Protein AF-A0A381KJD0-F1 (afdb_monomer)

Foldseek 3Di:
DQVLCCVPPVVLLVVLVVVQVVCCVVVVDHDDSSRSSVSSVVVVVVVCVVPVPPVVSVLVVVLSVVQVCVCVVVVDDDDCPDPVVVVVSVVSD

Structure (mmCIF, N/CA/C/O backbone):
data_AF-A0A381KJD0-F1
#
_entry.id   AF-A0A381KJD0-F1
#
loop_
_atom_site.group_PDB
_atom_site.id
_atom_site.type_symbol
_atom_site.label_atom_id
_atom_site.label_alt_id
_atom_site.label_comp_id
_atom_site.label_asym_id
_atom_site.label_entity_id
_atom_site.label_seq_id
_atom_site.pdbx_PDB_ins_code
_atom_site.Cartn_x
_atom_site.Cartn_y
_atom_site.Cartn_z
_atom_site.occupancy
_atom_site.B_iso_or_equiv
_atom_site.auth_seq_id
_atom_site.auth_comp_id
_atom_site.auth_asym_id
_atom_site.auth_atom_id
_atom_site.pdbx_PDB_model_num
ATOM 1 N N . MET A 1 1 ? -5.186 2.520 -9.818 1.00 48.16 1 MET A N 1
ATOM 2 C CA . MET A 1 1 ? -4.553 3.081 -8.600 1.00 48.16 1 MET A CA 1
ATOM 3 C C . MET A 1 1 ? -4.846 2.228 -7.364 1.00 48.16 1 MET A C 1
ATOM 5 O O . MET A 1 1 ? -3.898 1.761 -6.751 1.00 48.16 1 MET A O 1
ATOM 9 N N . VAL A 1 2 ? -6.123 1.930 -7.073 1.00 50.72 2 VAL A N 1
ATOM 10 C CA . VAL A 1 2 ? -6.605 1.071 -5.958 1.00 50.72 2 VAL A CA 1
ATOM 11 C C . VAL A 1 2 ? -5.843 -0.258 -5.812 1.00 50.72 2 VAL A C 1
ATOM 13 O O . VAL A 1 2 ? -5.453 -0.648 -4.714 1.00 50.72 2 VAL A O 1
ATOM 16 N N . TRP A 1 3 ? -5.567 -0.937 -6.930 1.00 53.62 3 TRP A N 1
ATOM 17 C CA . TRP A 1 3 ? -4.924 -2.256 -6.929 1.00 53.62 3 TRP A CA 1
ATOM 18 C C . TRP A 1 3 ? -3.481 -2.255 -6.402 1.00 53.62 3 TRP A C 1
ATOM 20 O O . TRP A 1 3 ? -3.061 -3.213 -5.758 1.00 53.62 3 TRP A O 1
ATOM 30 N N . ASN A 1 4 ? -2.739 -1.167 -6.622 1.00 55.66 4 ASN A N 1
ATOM 31 C CA . ASN A 1 4 ? -1.332 -1.093 -6.229 1.00 55.66 4 ASN A CA 1
ATOM 32 C C . ASN A 1 4 ? -1.198 -1.036 -4.706 1.00 55.66 4 ASN A C 1
ATOM 34 O O . ASN A 1 4 ? -0.405 -1.773 -4.136 1.00 55.66 4 ASN A O 1
ATOM 38 N N . VAL A 1 5 ? -2.028 -0.242 -4.025 1.00 60.62 5 VAL A N 1
ATOM 39 C CA . VAL A 1 5 ? -1.969 -0.127 -2.558 1.00 60.62 5 VAL A CA 1
ATOM 40 C C . VAL A 1 5 ? -2.375 -1.434 -1.886 1.00 60.62 5 VAL A C 1
ATOM 42 O O . VAL A 1 5 ? -1.713 -1.870 -0.952 1.00 60.62 5 VAL A O 1
ATOM 45 N N . LYS A 1 6 ? -3.394 -2.120 -2.414 1.00 63.16 6 LYS A N 1
ATOM 46 C CA . LYS A 1 6 ? -3.804 -3.438 -1.914 1.00 63.16 6 LYS A CA 1
ATOM 47 C C . LYS A 1 6 ? -2.707 -4.502 -2.075 1.00 63.16 6 LYS A C 1
ATOM 49 O O . LYS A 1 6 ? -2.609 -5.392 -1.237 1.00 63.16 6 LYS A O 1
ATOM 54 N N . ARG A 1 7 ? -1.892 -4.417 -3.134 1.00 65.81 7 ARG A N 1
ATOM 55 C CA . ARG A 1 7 ? -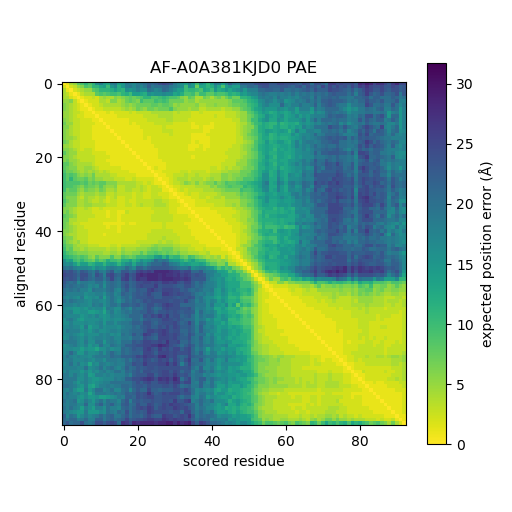0.781 -5.347 -3.398 1.00 65.81 7 ARG A CA 1
ATOM 56 C C . ARG A 1 7 ? 0.473 -5.021 -2.580 1.00 65.81 7 ARG A C 1
ATOM 58 O O . ARG A 1 7 ? 1.067 -5.936 -2.027 1.00 65.81 7 ARG A O 1
ATOM 65 N N . PHE A 1 8 ? 0.866 -3.750 -2.501 1.00 66.38 8 PHE A N 1
ATOM 66 C CA . PHE A 1 8 ? 2.106 -3.330 -1.832 1.00 66.38 8 PHE A CA 1
ATOM 67 C C . PHE A 1 8 ? 1.942 -3.115 -0.320 1.00 66.38 8 PHE A C 1
ATOM 69 O O . PHE A 1 8 ? 2.891 -3.324 0.428 1.00 66.38 8 PHE A O 1
ATOM 76 N N . TYR A 1 9 ? 0.740 -2.755 0.143 1.00 77.25 9 TYR A N 1
ATOM 77 C CA . TYR A 1 9 ? 0.442 -2.451 1.548 1.00 77.25 9 TYR A CA 1
ATOM 78 C C . TYR A 1 9 ? -0.834 -3.168 2.038 1.00 77.25 9 TYR A C 1
ATOM 80 O O . TYR A 1 9 ? -1.782 -2.518 2.492 1.00 77.25 9 TYR A O 1
ATOM 88 N N . PRO A 1 10 ? -0.899 -4.513 1.968 1.00 82.31 10 PRO A N 1
ATOM 89 C CA . PRO A 1 10 ? -2.112 -5.272 2.290 1.00 82.31 10 PRO A CA 1
ATOM 90 C C . PRO A 1 10 ? -2.580 -5.059 3.737 1.00 82.31 10 PRO A C 1
ATOM 92 O O . PRO A 1 10 ? -3.773 -4.901 3.982 1.00 82.31 10 PRO A O 1
ATOM 95 N N . LYS A 1 11 ? -1.642 -4.962 4.688 1.00 85.75 11 LYS A N 1
ATOM 96 C CA . LYS A 1 11 ? -1.945 -4.712 6.105 1.00 85.75 11 LYS A CA 1
ATOM 97 C C . LYS A 1 11 ? -2.563 -3.327 6.324 1.00 85.75 11 LYS A C 1
ATOM 99 O O . LYS A 1 11 ? -3.550 -3.200 7.042 1.00 85.75 11 LYS A O 1
ATOM 104 N N . HIS A 1 12 ? -2.025 -2.288 5.685 1.00 87.50 12 HIS A N 1
ATOM 105 C CA . HIS A 1 12 ? -2.582 -0.933 5.766 1.00 87.50 12 HIS A CA 1
ATOM 106 C C . HIS A 1 12 ? -3.947 -0.845 5.091 1.00 87.50 12 HIS A C 1
ATOM 108 O O . HIS A 1 12 ? -4.819 -0.141 5.590 1.00 87.50 12 HIS A O 1
ATOM 114 N N . PHE A 1 13 ? -4.159 -1.589 4.002 1.00 88.19 13 PHE A N 1
ATOM 115 C CA . PHE A 1 13 ? -5.465 -1.687 3.357 1.00 88.19 13 PHE A CA 1
ATOM 116 C C . PHE A 1 13 ? -6.513 -2.346 4.268 1.00 88.19 13 PHE A C 1
ATOM 118 O O . PHE A 1 13 ? -7.614 -1.819 4.400 1.00 88.19 13 PHE A O 1
ATOM 125 N N . GLU A 1 14 ? -6.174 -3.435 4.966 1.00 91.56 14 GLU A N 1
ATOM 126 C CA . GLU A 1 14 ? -7.063 -4.045 5.969 1.00 91.56 14 GLU A CA 1
ATOM 127 C C . GLU A 1 14 ? -7.409 -3.076 7.107 1.00 91.56 14 GLU A C 1
ATOM 129 O O . GLU A 1 14 ? -8.571 -2.971 7.508 1.00 91.56 14 GLU A O 1
ATOM 134 N N . ILE A 1 15 ? -6.425 -2.311 7.589 1.00 92.44 15 ILE A N 1
ATOM 135 C CA . ILE A 1 15 ? -6.645 -1.262 8.593 1.00 92.44 15 ILE A CA 1
ATOM 136 C C . ILE A 1 15 ? -7.563 -0.163 8.033 1.00 92.44 15 ILE A C 1
ATOM 138 O O . ILE A 1 15 ? -8.472 0.287 8.730 1.00 92.44 15 ILE A O 1
ATOM 142 N N . GLY A 1 16 ? -7.374 0.236 6.773 1.00 92.75 16 GLY A N 1
ATOM 143 C CA . GLY A 1 16 ? -8.233 1.196 6.078 1.00 92.75 16 GLY A CA 1
ATOM 144 C C . GLY A 1 16 ? -9.683 0.721 5.980 1.00 92.75 16 GLY A C 1
ATOM 145 O O . GLY A 1 16 ? -10.596 1.478 6.303 1.00 92.75 16 GLY A O 1
ATOM 146 N N . MET A 1 17 ? -9.901 -0.550 5.632 1.00 93.75 17 MET A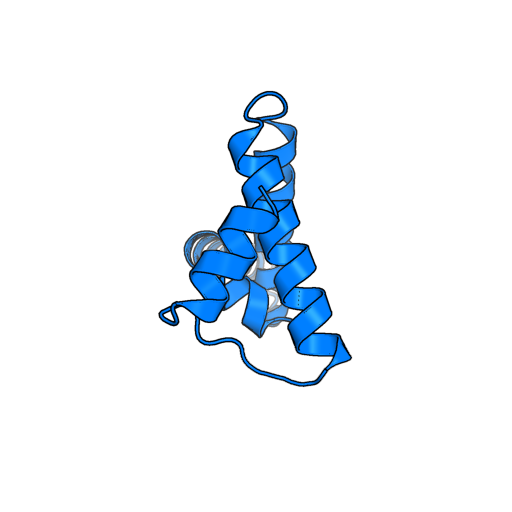 N 1
ATOM 147 C CA . MET A 1 17 ? -11.234 -1.166 5.591 1.00 93.75 17 MET A CA 1
ATOM 148 C C . MET A 1 17 ? -11.883 -1.212 6.978 1.00 93.75 17 MET A C 1
ATOM 150 O O . MET A 1 17 ? -13.075 -0.940 7.126 1.00 93.75 17 MET A O 1
ATOM 154 N N . HIS A 1 18 ? -11.102 -1.523 8.015 1.00 94.94 18 HIS A N 1
ATOM 155 C CA . HIS A 1 18 ? -11.596 -1.511 9.388 1.00 94.94 18 HIS A CA 1
ATOM 156 C C . HIS A 1 18 ? -11.997 -0.098 9.838 1.00 94.94 18 HIS A C 1
ATOM 158 O O . HIS A 1 18 ? -13.072 0.087 10.409 1.00 94.94 18 HIS A O 1
ATOM 164 N N . ALA A 1 19 ? -11.178 0.910 9.530 1.00 94.38 19 ALA A N 1
ATOM 165 C CA . ALA A 1 19 ? -11.485 2.308 9.813 1.00 94.38 19 ALA A CA 1
ATOM 166 C C . ALA A 1 19 ? -12.745 2.778 9.070 1.00 94.38 19 ALA A C 1
ATOM 168 O O . ALA A 1 19 ? -13.595 3.440 9.665 1.00 94.38 19 ALA A O 1
ATOM 169 N N . LEU A 1 20 ? -12.905 2.381 7.804 1.00 94.56 20 LEU A N 1
ATOM 170 C CA . LEU A 1 20 ? -14.085 2.696 7.002 1.00 94.56 20 LEU A CA 1
ATOM 171 C C . LEU A 1 20 ? -15.365 2.151 7.647 1.00 94.56 20 LEU A C 1
ATOM 173 O O . LEU A 1 20 ? -16.357 2.871 7.765 1.00 94.56 20 LEU A O 1
ATOM 177 N N . LYS A 1 21 ? -15.312 0.910 8.144 1.00 93.56 21 LYS A N 1
ATOM 178 C CA . LYS A 1 21 ? -16.420 0.289 8.874 1.00 93.56 21 LYS A CA 1
ATOM 179 C C . LYS A 1 21 ? -16.775 1.061 10.148 1.00 93.56 21 LYS A C 1
ATOM 181 O O . LYS A 1 21 ? -17.943 1.360 10.364 1.00 93.56 21 LYS A O 1
ATOM 186 N N . LEU A 1 22 ? -15.784 1.450 10.953 1.00 95.06 22 LEU A N 1
ATOM 187 C CA . LEU A 1 22 ? -16.013 2.245 12.169 1.00 95.06 22 LEU A CA 1
ATOM 188 C C . LEU A 1 22 ? -16.649 3.613 11.865 1.00 95.06 22 LEU A C 1
ATOM 190 O O . LEU A 1 22 ? -17.519 4.088 12.601 1.00 95.06 22 LEU A O 1
ATOM 194 N N . ILE A 1 23 ? -16.231 4.257 10.772 1.00 93.94 2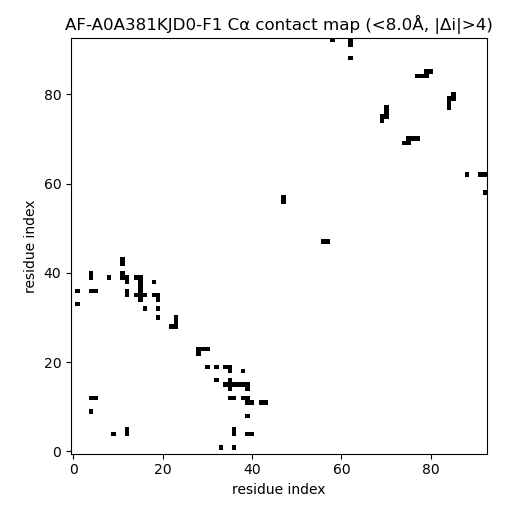3 ILE A N 1
ATOM 195 C CA . ILE A 1 23 ? -16.825 5.521 10.319 1.00 93.94 23 ILE A CA 1
ATOM 196 C C . ILE A 1 23 ? -18.282 5.294 9.914 1.00 93.94 23 ILE A C 1
ATOM 198 O O . ILE A 1 23 ? -19.152 6.050 10.349 1.00 93.94 23 ILE A O 1
ATOM 202 N N . GLY A 1 24 ? -18.560 4.243 9.141 1.00 94.00 24 GLY A N 1
ATOM 203 C CA . GLY A 1 24 ? -19.919 3.914 8.725 1.00 94.00 24 GLY A CA 1
ATOM 204 C C . GLY A 1 24 ? -20.843 3.612 9.904 1.00 94.00 24 GLY A C 1
ATOM 205 O O . GLY A 1 24 ? -21.918 4.203 9.999 1.00 94.00 24 GLY A O 1
ATOM 206 N N . ASP A 1 25 ? -20.380 2.804 10.860 1.00 94.00 25 ASP A N 1
ATOM 207 C CA . ASP A 1 25 ? -21.130 2.451 12.071 1.00 94.00 25 ASP A CA 1
ATOM 208 C C . ASP A 1 25 ? -21.416 3.683 12.955 1.00 94.00 25 ASP A C 1
ATOM 210 O O . ASP A 1 25 ? -22.492 3.802 13.538 1.00 94.00 25 ASP A O 1
ATOM 214 N N . SER A 1 26 ? -20.480 4.636 13.038 1.00 94.38 26 SER A N 1
ATOM 215 C CA . SER A 1 26 ? -20.637 5.840 13.873 1.00 94.38 26 SER A CA 1
ATOM 216 C C . SER A 1 26 ? -21.449 6.964 13.222 1.00 94.38 26 SER A C 1
ATOM 218 O O . SER A 1 26 ? -22.029 7.793 13.927 1.00 94.38 26 SER A O 1
ATOM 220 N N . LYS A 1 27 ? -21.473 7.033 11.887 1.00 92.56 27 LYS A N 1
ATOM 221 C CA . LYS A 1 27 ? -22.128 8.109 11.126 1.00 92.56 27 LYS A CA 1
ATOM 222 C C . LYS A 1 27 ? -23.401 7.668 10.410 1.00 92.56 27 LYS A C 1
ATOM 224 O O . LYS A 1 27 ? -24.128 8.528 9.923 1.00 92.56 27 LYS A O 1
ATOM 229 N N . GLY A 1 28 ? -23.676 6.366 10.351 1.00 92.25 28 GLY A N 1
ATOM 230 C CA . GLY A 1 28 ? -24.821 5.810 9.632 1.00 92.25 28 GLY A CA 1
ATOM 231 C C . GLY A 1 28 ? -24.736 6.007 8.116 1.00 92.25 28 GLY A C 1
ATOM 232 O O . GLY A 1 28 ? -25.768 6.098 7.457 1.00 92.25 28 GLY A O 1
ATOM 233 N N . ILE A 1 29 ? -23.524 6.118 7.564 1.00 91.00 29 ILE A N 1
ATOM 234 C CA . ILE A 1 29 ? -23.282 6.304 6.126 1.00 91.00 29 ILE A CA 1
ATOM 235 C C . ILE A 1 29 ? -22.498 5.118 5.572 1.00 91.00 29 ILE A C 1
ATOM 237 O O . ILE A 1 29 ? -21.635 4.575 6.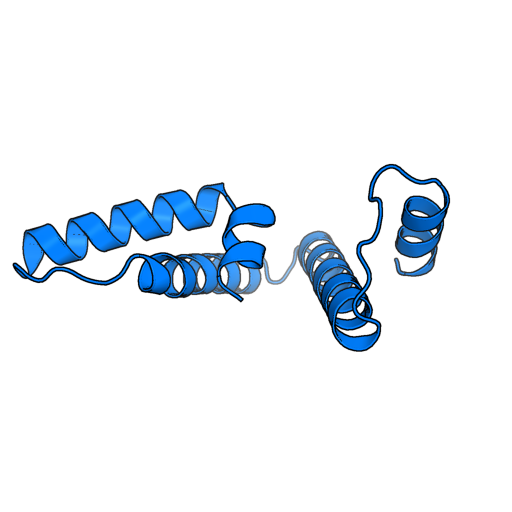255 1.00 91.00 29 ILE A O 1
ATOM 241 N N . ASN A 1 30 ? -22.767 4.736 4.325 1.00 86.56 30 ASN A N 1
ATOM 242 C CA . ASN A 1 30 ? -21.966 3.728 3.640 1.00 86.56 30 ASN A CA 1
ATOM 243 C C . ASN A 1 30 ? -20.973 4.422 2.709 1.00 86.56 30 ASN A C 1
ATOM 245 O O . ASN A 1 30 ? -21.380 5.155 1.807 1.00 86.56 30 ASN A O 1
ATOM 249 N N . LEU A 1 31 ? -19.684 4.210 2.951 1.00 87.75 31 LEU A N 1
ATOM 250 C CA . LEU A 1 31 ? -18.611 4.765 2.134 1.00 87.75 31 LEU A CA 1
ATOM 251 C C . LEU A 1 31 ? -18.107 3.696 1.156 1.00 87.75 31 LEU A C 1
ATOM 253 O O . LEU A 1 31 ? -18.137 2.513 1.495 1.00 87.75 31 LEU A O 1
ATOM 257 N N . PRO A 1 32 ? -17.662 4.081 -0.050 1.00 89.75 32 PRO A N 1
ATOM 258 C CA . PRO A 1 32 ? -17.116 3.126 -1.001 1.00 89.75 32 PRO A CA 1
ATOM 259 C C . PRO A 1 32 ? -15.771 2.576 -0.511 1.00 89.75 32 PRO A C 1
ATOM 261 O O . PRO A 1 32 ? -14.962 3.313 0.053 1.00 89.75 32 PRO A O 1
ATOM 264 N N . ASP A 1 33 ? -15.508 1.299 -0.794 1.00 84.81 33 ASP A N 1
ATOM 265 C CA . ASP A 1 33 ? -14.262 0.604 -0.426 1.00 84.81 33 ASP A CA 1
ATOM 266 C C . ASP A 1 33 ? -13.000 1.312 -0.953 1.00 84.81 33 ASP A C 1
ATOM 268 O O . ASP A 1 33 ? -11.919 1.183 -0.378 1.00 84.81 33 ASP A O 1
ATOM 272 N N . ASP A 1 34 ? -13.130 2.107 -2.018 1.00 85.50 34 ASP A N 1
ATOM 273 C CA . ASP A 1 34 ? -12.044 2.916 -2.575 1.00 85.50 34 ASP A CA 1
ATOM 274 C C . ASP A 1 34 ? -11.484 3.936 -1.562 1.00 85.50 34 ASP A C 1
ATOM 276 O O . ASP A 1 34 ? -10.294 4.252 -1.604 1.00 85.50 34 ASP A O 1
ATOM 280 N N . GLU A 1 35 ? -12.280 4.389 -0.588 1.00 88.44 35 GLU A N 1
ATOM 281 C CA . GLU A 1 35 ? -11.819 5.293 0.477 1.00 88.44 35 GLU A CA 1
ATOM 282 C C . GLU A 1 35 ? -10.871 4.605 1.467 1.00 88.44 35 GLU A C 1
ATOM 284 O O . GLU A 1 35 ? -10.013 5.254 2.074 1.00 88.44 35 GLU A O 1
ATOM 289 N N . ALA A 1 36 ? -10.942 3.275 1.593 1.00 88.31 36 ALA A N 1
ATOM 290 C CA . ALA A 1 36 ? -9.991 2.525 2.407 1.00 88.31 36 ALA A CA 1
ATOM 291 C C . ALA A 1 36 ? -8.558 2.652 1.871 1.00 88.31 36 ALA A C 1
ATOM 293 O O . ALA A 1 36 ? -7.605 2.616 2.650 1.00 88.31 36 ALA A O 1
ATOM 294 N N . VAL A 1 37 ? -8.391 2.862 0.559 1.00 83.31 37 VAL A N 1
ATOM 295 C CA . VAL A 1 37 ? -7.082 3.120 -0.057 1.00 83.31 37 VAL A CA 1
ATOM 296 C C . VAL A 1 37 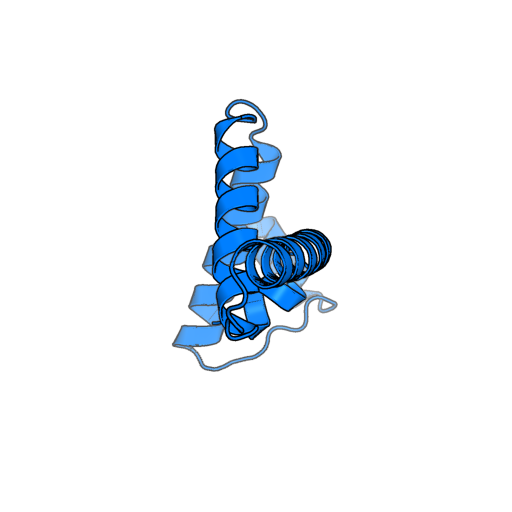? -6.525 4.470 0.380 1.00 83.31 37 VAL A C 1
ATOM 298 O O . VAL A 1 37 ? -5.351 4.554 0.739 1.00 83.31 37 VAL A O 1
ATOM 301 N N . SER A 1 38 ? -7.357 5.512 0.389 1.00 85.50 38 SER A N 1
ATOM 302 C CA . SER A 1 38 ? -6.971 6.848 0.854 1.00 85.50 38 SER A CA 1
ATOM 303 C C . SER A 1 38 ? -6.542 6.818 2.322 1.00 85.50 38 SER A C 1
ATOM 305 O O . SER A 1 38 ? -5.494 7.360 2.678 1.00 85.50 38 SER A O 1
ATOM 307 N N . ILE A 1 39 ? -7.300 6.114 3.170 1.00 90.19 39 ILE A N 1
ATOM 308 C CA . ILE A 1 39 ? -6.972 5.931 4.590 1.00 90.19 39 ILE A CA 1
ATOM 309 C C . ILE A 1 39 ? -5.649 5.163 4.753 1.00 90.19 39 ILE A C 1
ATOM 311 O O . ILE A 1 39 ? -4.773 5.593 5.505 1.00 90.19 39 ILE A O 1
ATOM 315 N N . ALA A 1 40 ? -5.471 4.061 4.019 1.00 87.75 40 ALA A N 1
ATOM 316 C CA . ALA A 1 40 ? -4.246 3.265 4.053 1.00 87.75 40 ALA A CA 1
ATOM 317 C C . ALA A 1 40 ? -3.011 4.094 3.663 1.00 87.75 40 ALA A C 1
ATOM 319 O O . ALA A 1 40 ? -1.997 4.062 4.358 1.00 87.75 40 ALA A O 1
ATOM 320 N N . LEU A 1 41 ? -3.109 4.888 2.593 1.00 82.50 41 LEU A N 1
ATOM 321 C CA . LEU A 1 41 ? -2.029 5.767 2.143 1.00 82.50 41 LEU A CA 1
ATOM 322 C C . LEU A 1 41 ? -1.701 6.866 3.156 1.00 82.50 41 LEU A C 1
ATOM 324 O O . LEU A 1 41 ? -0.531 7.214 3.317 1.00 82.50 41 LEU A O 1
ATOM 328 N N . HIS A 1 42 ? -2.697 7.399 3.866 1.00 85.94 42 HIS A N 1
ATOM 329 C CA . HIS A 1 42 ? -2.442 8.337 4.955 1.00 85.94 42 HIS A CA 1
ATOM 330 C C . HIS A 1 42 ? -1.627 7.696 6.081 1.00 85.94 42 HIS A C 1
ATOM 332 O O . HIS A 1 42 ? -0.675 8.319 6.545 1.00 85.94 42 HIS A O 1
ATOM 338 N N . PHE A 1 43 ? -1.916 6.449 6.468 1.00 84.56 43 PHE A N 1
ATOM 339 C CA . PHE A 1 43 ? -1.110 5.743 7.467 1.00 84.56 43 PHE A CA 1
ATOM 340 C C . PHE A 1 43 ? 0.319 5.477 6.996 1.00 84.56 43 PHE A C 1
ATOM 342 O O . PHE A 1 43 ? 1.252 5.786 7.733 1.00 84.56 43 PHE A O 1
ATOM 349 N N . VAL A 1 44 ? 0.501 5.016 5.755 1.00 79.31 44 VAL A N 1
ATOM 350 C CA . VAL A 1 44 ? 1.838 4.832 5.162 1.00 79.31 44 VAL A CA 1
ATOM 351 C C . VAL A 1 44 ? 2.621 6.150 5.177 1.00 79.31 44 VAL A C 1
ATOM 353 O O . VAL A 1 44 ? 3.769 6.199 5.609 1.00 79.31 44 VAL A O 1
ATOM 356 N N . ASN A 1 45 ? 1.993 7.256 4.771 1.00 75.44 45 ASN A N 1
ATOM 357 C CA . ASN A 1 45 ? 2.638 8.570 4.791 1.00 75.44 45 ASN A CA 1
ATOM 358 C C . ASN A 1 45 ? 2.961 9.056 6.217 1.00 75.44 45 ASN A C 1
ATOM 360 O O . ASN A 1 45 ? 3.923 9.799 6.402 1.00 75.44 45 ASN A O 1
ATOM 364 N N . MET A 1 46 ? 2.176 8.673 7.226 1.00 77.56 46 MET A N 1
ATOM 365 C CA . MET A 1 46 ? 2.434 9.022 8.627 1.00 77.56 46 MET A CA 1
ATOM 366 C C . MET A 1 46 ? 3.554 8.185 9.252 1.00 77.56 46 MET A C 1
ATOM 368 O O . MET A 1 46 ? 4.304 8.725 10.061 1.00 77.56 46 MET A O 1
ATOM 372 N N . GLU A 1 47 ? 3.685 6.907 8.886 1.00 69.38 47 GLU A N 1
ATOM 373 C CA . GLU A 1 47 ? 4.813 6.055 9.294 1.00 69.38 47 GLU A CA 1
ATOM 374 C C . GLU A 1 47 ? 6.126 6.605 8.733 1.00 69.38 47 GLU A C 1
ATOM 376 O O . GLU A 1 47 ? 7.032 6.907 9.502 1.00 69.38 47 GLU A O 1
ATOM 381 N N . VAL A 1 48 ? 6.164 6.916 7.434 1.00 61.88 48 VAL A N 1
ATOM 382 C CA . VAL A 1 48 ? 7.341 7.514 6.777 1.00 61.88 48 VAL A CA 1
ATOM 383 C C . VAL A 1 48 ? 7.751 8.849 7.415 1.00 61.88 48 VAL A C 1
ATOM 385 O O . VAL A 1 48 ? 8.936 9.127 7.569 1.00 61.88 48 VAL A O 1
ATOM 388 N N . ASN A 1 49 ? 6.785 9.683 7.813 1.00 59.84 49 ASN A N 1
ATOM 389 C CA . ASN A 1 49 ? 7.082 10.957 8.476 1.00 59.84 49 ASN A CA 1
ATOM 390 C C . ASN A 1 49 ? 7.507 10.799 9.947 1.00 59.84 49 ASN A C 1
ATOM 392 O O . ASN A 1 49 ? 8.205 11.667 10.465 1.00 59.84 49 ASN A O 1
ATOM 396 N N . LYS A 1 50 ? 7.082 9.734 10.641 1.00 57.91 50 LYS A N 1
ATOM 397 C CA . LYS A 1 50 ? 7.522 9.435 12.016 1.00 57.91 50 LYS A CA 1
ATOM 398 C C . LYS A 1 50 ? 8.885 8.748 12.054 1.00 57.91 50 LYS A C 1
ATOM 400 O O . LYS A 1 50 ? 9.633 8.957 13.003 1.00 57.91 50 LYS A O 1
ATOM 405 N N . GLU A 1 51 ? 9.208 7.970 11.030 1.00 53.44 51 GLU A N 1
ATOM 406 C CA . GLU A 1 51 ? 10.485 7.278 10.849 1.00 53.44 51 GLU A CA 1
ATOM 407 C C . GLU A 1 51 ? 11.445 8.087 9.974 1.00 53.44 51 GLU A C 1
ATOM 409 O O . GLU A 1 51 ? 12.232 7.517 9.223 1.00 53.44 51 GLU A O 1
ATOM 414 N N . SER A 1 52 ? 11.440 9.421 10.083 1.00 49.53 52 SER A N 1
ATOM 415 C CA . SER A 1 52 ? 12.318 10.332 9.328 1.00 49.53 52 SER A CA 1
ATOM 416 C C . SER A 1 52 ? 13.831 10.155 9.598 1.00 49.53 52 SER A C 1
ATOM 418 O O . SER A 1 52 ? 14.616 11.065 9.338 1.00 49.53 52 SER A O 1
ATOM 420 N N . HIS A 1 53 ? 14.250 8.995 10.109 1.00 52.72 53 HIS A N 1
ATOM 421 C CA . HIS A 1 53 ? 15.629 8.548 10.251 1.00 52.72 53 HIS A CA 1
ATOM 422 C C . HIS A 1 53 ? 15.891 7.104 9.778 1.00 52.72 53 HIS A C 1
ATOM 424 O O . HIS A 1 53 ? 17.043 6.687 9.865 1.00 52.72 53 HIS A O 1
ATOM 430 N N . ASP A 1 54 ? 14.913 6.349 9.255 1.00 59.78 54 ASP A N 1
ATOM 431 C CA . ASP A 1 54 ? 15.197 5.033 8.658 1.00 59.78 54 ASP A CA 1
ATOM 432 C C . ASP A 1 54 ? 15.344 5.159 7.133 1.00 59.78 54 ASP A C 1
ATOM 434 O O . ASP A 1 54 ? 14.386 5.051 6.361 1.00 59.78 54 ASP A O 1
ATOM 438 N N . SER A 1 55 ? 16.571 5.459 6.692 1.00 64.19 55 SER A N 1
ATOM 439 C CA . SER A 1 55 ? 16.940 5.624 5.276 1.00 64.19 55 SER A CA 1
ATOM 440 C C . SER A 1 55 ? 16.506 4.436 4.412 1.00 64.19 55 SER A C 1
ATOM 442 O O . SER A 1 55 ? 16.091 4.622 3.269 1.00 64.19 55 SER A O 1
ATOM 444 N N . THR A 1 56 ? 16.478 3.237 4.995 1.00 66.94 56 THR A N 1
ATOM 445 C CA . THR A 1 56 ? 16.056 1.986 4.356 1.00 66.94 56 THR A CA 1
ATOM 446 C C . THR A 1 56 ? 14.624 2.051 3.814 1.00 66.94 56 THR A C 1
ATOM 448 O O . THR A 1 56 ? 14.328 1.547 2.731 1.00 66.94 56 THR A O 1
ATOM 451 N N . ILE A 1 57 ? 13.708 2.685 4.552 1.00 67.06 57 ILE A N 1
ATOM 452 C CA . ILE A 1 57 ? 12.285 2.750 4.180 1.00 67.06 57 ILE A CA 1
ATOM 453 C C . ILE A 1 57 ? 12.078 3.733 3.028 1.00 67.06 57 ILE A C 1
ATOM 455 O O . ILE A 1 57 ? 11.288 3.481 2.113 1.00 67.06 57 ILE A O 1
ATOM 459 N N . VAL A 1 58 ? 12.830 4.834 3.037 1.00 74.56 58 VAL A N 1
ATOM 460 C CA . VAL A 1 58 ? 12.831 5.818 1.949 1.00 74.56 58 VAL A CA 1
ATOM 461 C C . VAL A 1 58 ? 13.389 5.201 0.664 1.00 74.56 58 VAL A C 1
ATOM 463 O O . VAL A 1 58 ? 12.797 5.378 -0.403 1.00 74.56 58 VAL A O 1
ATOM 466 N N . GLU A 1 59 ? 14.471 4.429 0.758 1.00 75.31 59 GLU A N 1
ATOM 467 C CA . GLU A 1 59 ? 15.072 3.708 -0.372 1.00 75.31 59 GLU A CA 1
ATOM 468 C C . GLU A 1 59 ? 14.092 2.699 -0.992 1.00 75.31 59 GLU A C 1
ATOM 470 O O . GLU A 1 59 ? 13.852 2.726 -2.202 1.00 75.31 59 GLU A O 1
ATOM 475 N N . LEU A 1 60 ? 13.443 1.867 -0.168 1.00 72.88 60 LEU A N 1
ATOM 476 C CA . LEU A 1 60 ? 12.457 0.884 -0.633 1.00 72.88 60 LEU A CA 1
ATOM 477 C C . LEU A 1 60 ? 11.247 1.535 -1.316 1.00 72.88 60 LEU A C 1
ATOM 479 O O . LEU A 1 60 ? 10.769 1.038 -2.338 1.00 72.88 60 LEU A O 1
ATOM 483 N N . ARG A 1 61 ? 10.760 2.665 -0.789 1.00 74.19 61 ARG A N 1
ATOM 484 C CA . ARG A 1 61 ? 9.656 3.415 -1.403 1.00 74.19 61 ARG A CA 1
ATOM 485 C C . ARG A 1 61 ? 10.063 4.020 -2.742 1.00 74.19 61 ARG A C 1
ATOM 487 O O . ARG A 1 61 ? 9.323 3.898 -3.712 1.00 74.19 61 ARG A O 1
ATOM 494 N N . THR A 1 62 ? 11.248 4.622 -2.802 1.00 81.25 62 THR A N 1
ATOM 495 C CA . THR A 1 62 ? 11.783 5.211 -4.038 1.00 81.25 62 THR A CA 1
ATOM 496 C C . THR A 1 62 ? 11.891 4.150 -5.133 1.00 81.25 62 THR A C 1
ATOM 498 O O . THR A 1 62 ? 11.472 4.376 -6.269 1.00 81.25 62 THR A O 1
ATOM 501 N N . LEU A 1 63 ? 12.369 2.955 -4.778 1.00 83.50 63 LEU A N 1
ATOM 502 C CA . LEU A 1 63 ? 12.431 1.817 -5.689 1.00 83.50 63 LEU A CA 1
ATOM 503 C C . LEU A 1 63 ? 11.036 1.400 -6.190 1.00 83.50 63 LEU A C 1
ATOM 505 O O . LEU A 1 63 ? 10.846 1.215 -7.394 1.00 83.50 63 LEU A O 1
ATOM 509 N N . ALA A 1 64 ? 10.052 1.289 -5.292 1.00 79.69 64 ALA A N 1
ATOM 510 C CA . ALA A 1 64 ? 8.676 0.930 -5.643 1.00 79.69 64 ALA A CA 1
ATOM 511 C C . ALA A 1 64 ? 8.002 1.970 -6.560 1.00 79.69 64 ALA A C 1
ATOM 513 O O . ALA A 1 64 ? 7.285 1.603 -7.500 1.00 79.69 64 ALA A O 1
ATOM 514 N N . ASP A 1 65 ? 8.262 3.257 -6.329 1.00 85.50 65 ASP A N 1
ATOM 515 C CA . ASP A 1 65 ? 7.756 4.352 -7.158 1.00 85.50 65 ASP A CA 1
ATOM 516 C C . ASP A 1 65 ? 8.364 4.298 -8.569 1.00 85.50 65 ASP A C 1
ATOM 518 O O . ASP A 1 65 ? 7.637 4.375 -9.563 1.00 85.50 65 ASP A O 1
ATOM 522 N N . ILE A 1 66 ? 9.676 4.063 -8.689 1.00 89.12 66 ILE A N 1
ATOM 523 C CA . ILE A 1 66 ? 10.354 3.935 -9.989 1.00 89.12 66 ILE A CA 1
ATOM 524 C C . ILE A 1 66 ? 9.843 2.720 -10.770 1.00 89.12 66 ILE A C 1
ATOM 526 O O . ILE A 1 66 ? 9.514 2.839 -11.954 1.00 89.12 66 ILE A O 1
ATOM 530 N N . VAL A 1 67 ? 9.710 1.564 -10.113 1.00 87.50 67 VAL A N 1
ATOM 531 C CA . VAL A 1 67 ? 9.109 0.357 -10.707 1.00 87.50 67 VAL A CA 1
ATOM 532 C C . VAL A 1 67 ? 7.700 0.659 -11.221 1.00 87.50 67 VAL A C 1
ATOM 534 O O . VAL A 1 67 ? 7.357 0.290 -12.345 1.00 87.50 67 VAL A O 1
ATOM 537 N N . SER A 1 68 ? 6.892 1.374 -10.436 1.00 84.44 68 SER A N 1
ATOM 538 C CA . SER A 1 68 ? 5.525 1.743 -10.815 1.00 84.44 68 SER A CA 1
ATOM 539 C C . SER A 1 68 ? 5.485 2.654 -12.046 1.00 84.44 68 SER A C 1
ATOM 541 O O . SER A 1 68 ? 4.668 2.430 -12.942 1.00 84.44 68 SER A O 1
ATOM 543 N N . ILE A 1 69 ? 6.389 3.636 -12.132 1.00 90.50 69 ILE A N 1
ATOM 544 C CA . ILE A 1 69 ? 6.520 4.528 -13.293 1.00 90.50 69 ILE A CA 1
ATOM 545 C C . ILE A 1 69 ? 6.880 3.731 -14.550 1.00 90.50 69 ILE A C 1
ATOM 547 O O . ILE A 1 69 ? 6.249 3.923 -15.588 1.00 90.50 69 ILE A O 1
ATOM 551 N N . ILE A 1 70 ? 7.851 2.815 -14.466 1.00 91.19 70 ILE A N 1
ATOM 552 C CA . ILE A 1 70 ? 8.284 1.986 -15.604 1.00 91.19 70 ILE A CA 1
ATOM 553 C C . ILE A 1 70 ? 7.129 1.116 -16.102 1.00 91.19 70 ILE A C 1
ATOM 555 O O . ILE A 1 70 ? 6.820 1.124 -17.295 1.00 91.19 70 ILE A O 1
ATOM 559 N N . LYS A 1 71 ? 6.453 0.405 -15.192 1.00 86.62 71 LYS A N 1
ATOM 560 C CA . LYS A 1 71 ? 5.314 -0.453 -15.543 1.00 86.62 71 LYS A CA 1
ATOM 561 C C . LYS A 1 71 ? 4.210 0.334 -16.241 1.00 86.62 71 LYS A C 1
ATOM 563 O O . LYS A 1 71 ? 3.688 -0.119 -17.255 1.00 86.62 71 LYS A O 1
ATOM 568 N N . TYR A 1 72 ? 3.893 1.527 -15.735 1.00 87.62 72 TYR A N 1
ATOM 569 C CA . TYR A 1 72 ? 2.862 2.388 -16.311 1.00 87.62 72 TYR A CA 1
ATOM 570 C C . TYR A 1 72 ? 3.267 2.968 -17.671 1.00 87.62 72 TYR A C 1
ATOM 572 O O . TYR A 1 72 ? 2.492 2.908 -18.620 1.00 87.62 72 TYR A O 1
ATOM 580 N N . HIS A 1 73 ? 4.481 3.511 -17.784 1.00 93.50 73 HIS A N 1
ATOM 581 C CA . HIS A 1 73 ? 4.945 4.182 -18.998 1.00 93.50 73 HIS A CA 1
ATOM 582 C C . HIS A 1 73 ? 5.085 3.218 -20.179 1.00 93.50 73 HIS A C 1
ATOM 584 O O . HIS A 1 73 ? 4.701 3.550 -21.297 1.00 93.50 73 HIS A O 1
ATOM 590 N N . PHE A 1 74 ? 5.611 2.018 -19.927 1.00 94.00 74 PHE A N 1
ATOM 591 C CA . PHE A 1 74 ? 5.824 1.012 -20.967 1.00 94.00 74 PHE A CA 1
ATOM 592 C C . PHE A 1 74 ? 4.660 0.024 -21.102 1.00 94.00 74 PHE A C 1
ATOM 594 O O . PHE A 1 74 ? 4.664 -0.787 -22.026 1.00 94.00 74 PHE A O 1
ATOM 601 N N . ASN A 1 75 ? 3.662 0.095 -20.213 1.00 93.12 75 ASN A N 1
ATOM 602 C CA . ASN A 1 75 ? 2.538 -0.839 -20.137 1.00 93.12 75 ASN A CA 1
ATOM 603 C C . ASN A 1 75 ? 3.002 -2.308 -20.071 1.00 93.12 75 ASN A C 1
ATOM 605 O O . ASN A 1 75 ? 2.530 -3.168 -20.818 1.00 93.12 75 ASN A O 1
ATOM 609 N N . VAL A 1 76 ? 3.967 -2.575 -19.187 1.00 91.06 76 VAL A N 1
ATOM 610 C CA . VAL A 1 76 ? 4.578 -3.895 -18.980 1.00 91.06 76 VAL A CA 1
ATOM 611 C C . VAL A 1 76 ? 4.412 -4.361 -17.540 1.00 91.06 76 VAL A C 1
ATOM 613 O O . VAL A 1 76 ? 4.412 -3.565 -16.601 1.00 91.06 76 VAL A O 1
ATOM 616 N N . GLU A 1 77 ? 4.347 -5.677 -17.357 1.00 87.81 77 GLU A N 1
ATOM 617 C CA . GLU A 1 77 ? 4.511 -6.307 -16.051 1.00 87.81 77 GLU A CA 1
ATOM 618 C C . GLU A 1 77 ? 5.965 -6.756 -15.875 1.00 87.81 77 GLU A C 1
ATOM 620 O O . GLU A 1 77 ? 6.582 -7.281 -16.801 1.00 87.81 77 GLU A O 1
ATOM 625 N N . LEU A 1 78 ? 6.516 -6.540 -14.681 1.00 86.75 78 LEU A N 1
ATOM 626 C CA . LEU A 1 78 ? 7.855 -6.993 -14.318 1.00 86.75 78 LEU A CA 1
ATOM 627 C C . LEU A 1 78 ? 7.731 -8.237 -13.441 1.00 86.75 78 LEU A C 1
ATOM 629 O O . LEU A 1 78 ? 6.988 -8.235 -12.459 1.00 86.75 78 LEU A O 1
ATOM 633 N N . ASP A 1 79 ? 8.458 -9.288 -13.807 1.00 87.44 79 ASP A N 1
ATOM 634 C CA . ASP A 1 79 ? 8.569 -10.499 -13.003 1.00 87.44 79 ASP A CA 1
ATOM 635 C C . ASP A 1 79 ? 9.592 -10.282 -11.886 1.00 87.44 79 ASP A C 1
ATOM 637 O O . ASP A 1 79 ? 10.805 -10.312 -12.119 1.00 87.44 79 ASP A O 1
ATOM 641 N N . GLU A 1 80 ? 9.082 -10.081 -10.674 1.00 81.88 80 GLU A N 1
ATOM 642 C CA . GLU A 1 80 ? 9.866 -9.830 -9.463 1.00 81.88 80 GLU A CA 1
ATOM 643 C C . GLU A 1 80 ? 10.768 -11.013 -9.060 1.00 81.88 80 GLU A C 1
ATOM 645 O O . GLU A 1 80 ? 11.711 -10.836 -8.292 1.00 81.88 80 GLU A O 1
ATOM 650 N N . THR A 1 81 ? 10.527 -12.211 -9.605 1.00 82.56 81 THR A N 1
ATOM 651 C CA . THR A 1 81 ? 11.353 -13.405 -9.357 1.00 82.56 81 THR A CA 1
ATOM 652 C C . THR A 1 81 ? 12.490 -13.570 -10.368 1.00 82.56 81 THR A C 1
ATOM 654 O O . THR A 1 81 ? 13.378 -14.405 -10.187 1.00 82.56 81 THR A O 1
ATOM 657 N N . SER A 1 82 ? 12.495 -12.762 -11.432 1.00 90.56 82 SER A N 1
ATOM 658 C C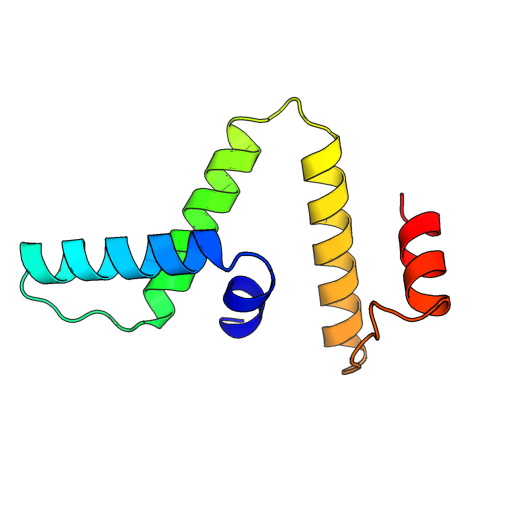A . SER A 1 82 ? 13.481 -12.861 -12.503 1.00 90.56 82 SER A CA 1
ATOM 659 C C . SER A 1 82 ? 14.845 -12.291 -12.103 1.00 90.56 82 SER A C 1
ATOM 661 O O . SER A 1 82 ? 14.964 -11.286 -11.398 1.00 90.56 82 SER A O 1
ATOM 663 N N . THR A 1 83 ? 15.914 -12.865 -12.661 1.00 90.38 83 THR A N 1
ATOM 664 C CA . THR A 1 83 ? 17.276 -12.323 -12.511 1.00 90.38 83 THR A CA 1
ATOM 665 C C . THR A 1 83 ? 17.388 -10.892 -13.048 1.00 90.38 83 THR A C 1
ATOM 667 O O . THR A 1 83 ? 18.169 -10.097 -12.531 1.00 90.38 83 THR A O 1
ATOM 670 N N . ASN A 1 84 ? 16.597 -10.538 -14.065 1.00 89.06 84 ASN A N 1
ATOM 671 C CA . ASN A 1 84 ? 16.578 -9.188 -14.628 1.00 89.06 84 ASN A CA 1
ATOM 672 C C . ASN A 1 84 ? 16.020 -8.168 -13.636 1.00 89.06 84 ASN A C 1
ATOM 674 O O . ASN A 1 84 ? 16.600 -7.094 -13.496 1.00 89.06 84 ASN A O 1
ATOM 678 N N . TYR A 1 85 ? 14.9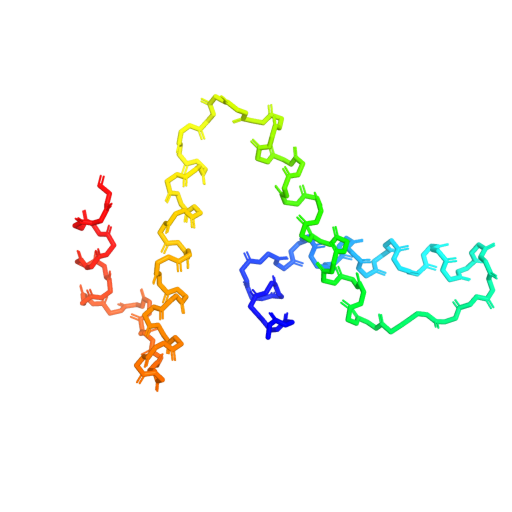44 -8.515 -12.926 1.00 88.88 85 TYR A N 1
ATOM 679 C CA . TYR A 1 85 ? 14.384 -7.654 -11.892 1.00 88.88 85 TYR A CA 1
ATOM 680 C C . TYR A 1 85 ? 15.349 -7.495 -10.719 1.00 88.88 85 TYR A C 1
ATOM 682 O O . TYR A 1 85 ? 15.622 -6.373 -10.311 1.00 88.88 85 TYR A O 1
ATOM 690 N N . MET A 1 86 ? 15.962 -8.589 -10.260 1.00 85.25 86 MET A N 1
ATOM 691 C CA . MET A 1 86 ? 16.959 -8.537 -9.187 1.00 85.25 86 MET A CA 1
ATOM 692 C C . MET A 1 86 ? 18.153 -7.639 -9.548 1.00 85.25 86 MET A C 1
ATOM 694 O O . MET A 1 86 ? 18.540 -6.778 -8.763 1.00 85.25 86 MET A O 1
ATOM 698 N N . ARG A 1 87 ? 18.706 -7.774 -10.765 1.00 88.50 87 ARG A N 1
ATOM 699 C CA . ARG A 1 87 ? 19.776 -6.882 -11.252 1.00 88.50 87 ARG A CA 1
ATOM 700 C C . ARG A 1 87 ? 19.314 -5.433 -11.318 1.00 88.50 87 ARG A C 1
ATOM 702 O O . ARG A 1 87 ? 20.055 -4.544 -10.913 1.00 88.50 87 ARG A O 1
ATOM 709 N N . PHE A 1 88 ? 18.111 -5.201 -11.838 1.00 89.69 88 PHE A N 1
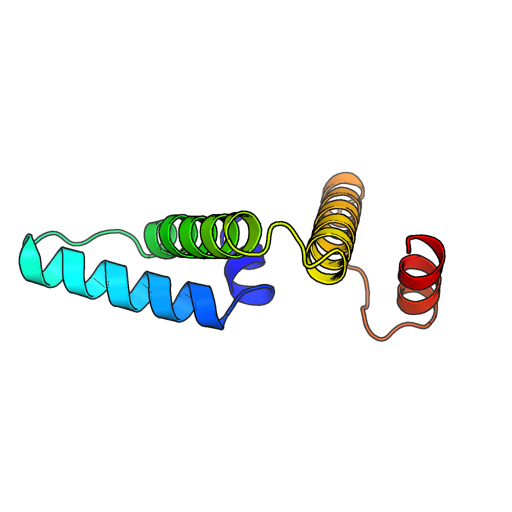ATOM 710 C CA . PHE A 1 88 ? 17.529 -3.871 -11.932 1.00 89.69 88 PHE A CA 1
ATOM 711 C C . PHE A 1 88 ? 17.433 -3.206 -10.556 1.00 89.69 88 PHE A C 1
ATOM 713 O O . PHE A 1 88 ? 17.916 -2.090 -10.405 1.00 89.69 88 PHE A O 1
ATOM 720 N N . THR A 1 89 ? 16.908 -3.903 -9.545 1.00 83.44 89 THR A N 1
ATOM 721 C CA . THR A 1 89 ? 16.790 -3.361 -8.187 1.00 83.44 89 THR A CA 1
ATOM 722 C C . THR A 1 89 ? 18.149 -3.135 -7.524 1.00 83.44 89 THR A C 1
ATOM 724 O O . THR A 1 89 ? 18.342 -2.097 -6.905 1.00 83.44 89 THR A O 1
ATOM 727 N N . THR A 1 90 ? 19.121 -4.041 -7.701 1.00 85.31 90 THR A N 1
ATOM 728 C CA . THR A 1 90 ? 20.475 -3.886 -7.130 1.00 85.31 90 THR A CA 1
ATOM 729 C C . THR A 1 90 ? 21.241 -2.703 -7.718 1.00 85.31 90 THR A C 1
ATOM 731 O O . THR A 1 90 ? 22.034 -2.093 -7.019 1.00 85.31 90 THR A O 1
ATOM 734 N N . HIS A 1 91 ? 21.040 -2.375 -8.997 1.00 84.69 91 HIS A N 1
ATOM 735 C CA . HIS A 1 91 ? 21.697 -1.223 -9.627 1.00 84.69 91 HIS A CA 1
ATOM 736 C C . HIS A 1 91 ? 21.058 0.126 -9.273 1.00 84.69 91 HIS A C 1
ATOM 738 O O . HIS A 1 91 ? 21.592 1.165 -9.657 1.00 84.69 91 HIS A O 1
ATOM 744 N N . LEU A 1 92 ? 19.897 0.102 -8.623 1.00 82.12 92 LEU A N 1
ATOM 745 C CA . LEU A 1 92 ? 19.101 1.282 -8.307 1.00 82.12 92 LEU A CA 1
ATOM 746 C C . LEU A 1 92 ? 19.271 1.731 -6.846 1.00 82.12 92 LEU A C 1
ATOM 748 O O . LEU A 1 92 ? 18.975 2.883 -6.537 1.00 82.12 92 LEU A O 1
ATOM 752 N N . GLN A 1 93 ? 19.744 0.822 -5.988 1.00 64.56 93 GLN A N 1
ATOM 753 C CA . GLN A 1 93 ? 20.239 1.083 -4.632 1.00 64.56 93 GLN A CA 1
ATOM 754 C C . GLN A 1 93 ? 21.659 1.658 -4.683 1.00 64.56 93 GLN A C 1
ATOM 756 O O . GLN A 1 93 ? 21.944 2.566 -3.874 1.00 64.56 93 GLN A O 1
#

pLDDT: mean 81.19, std 12.68, range [48.16, 95.06]

Organism: Clostridioides difficile (NCBI:txid1496)

Sequence (93 aa):
MVWNVKRFYPKHFEIGMHALKLIGDSKGINLPDDEAVSI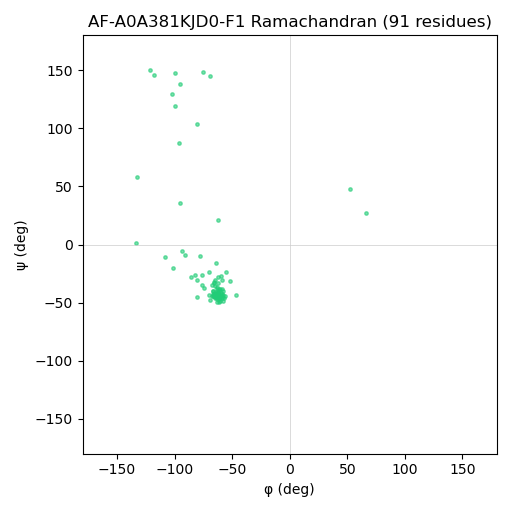ALHFVNMEVNKESHDSTIVELRTLADIVSIIKYHFNVELDETSTNYMRFTTHLQ

Mean predicted aligned error: 11.63 Å

Solvent-accessible surface area (backbone atoms only — not comparable to full-atom values): 5387 Å² total; per-residue (Å²): 116,70,66,56,49,51,69,77,36,46,68,42,30,53,51,14,47,53,51,49,49,54,51,20,74,74,68,77,46,89,76,64,75,72,55,15,48,58,48,17,49,51,52,55,55,50,50,55,64,73,44,78,79,50,64,68,60,55,51,54,48,52,51,53,52,51,53,50,50,50,28,63,76,70,71,48,87,80,58,80,87,38,72,67,42,51,52,53,54,64,75,71,108

InterPro domains:
  IPR011608 PRD domain [PF00874] (2-45)
  IPR011608 PRD domain [PS51372] (1-53)
  IPR036634 PRD domain superfamily [SSF63520] (2-49)
  IPR036634 PRD domain superfamily [SSF63520] (59-93)

Secondary structure (DSSP, 8-state):
-HHHHHHH-HHHHHHHHHHHHHHHHHHT-PPPTHHHHHHHHHHHHHHHHHTTT-HHHHHHHHHHHHHHHHHHHHT----TTSHHHHHHHHTT-

Nearest PDB structures (foldseek):
  1tlv-assembly1_A-2  TM=5.791E-01  e=4.299E-04  Bacillus subtilis
  3ufe-assembly1_A  TM=8.629E-01  e=9.346E-01  Bacillus subtilis
  7jk8-assembly1_A  TM=3.963E-01  e=6.664E+00  Escherichia coli

Radius of gyration: 16.14 Å; Cα contacts (8 Å, |Δi|>4): 54; chains: 1; bounding box: 46×24×35 Å